Protein AF-A0A1Y0Y6M2-F1 (afdb_monomer)

Secondary structure (DSSP, 8-state):
-------------------------------PPPTTEEEEE----HHHHT-TTSPPEEESSSSTTSPEEEEPPSEEEEESS--EETTEE-B----PPP-

Mean predicted aligned error: 14.89 Å

Structure (mmCIF, N/CA/C/O backbone):
data_AF-A0A1Y0Y6M2-F1
#
_entry.id   AF-A0A1Y0Y6M2-F1
#
loop_
_atom_site.group_PDB
_atom_site.id
_atom_site.type_symbol
_atom_site.label_atom_id
_atom_site.label_alt_id
_atom_site.label_comp_id
_atom_site.label_asym_id
_atom_site.label_entity_id
_atom_site.label_seq_id
_atom_site.pdbx_PDB_ins_code
_atom_site.Cartn_x
_atom_site.Cartn_y
_atom_site.Cartn_z
_atom_site.occupancy
_atom_site.B_iso_or_equiv
_atom_site.auth_seq_id
_atom_site.auth_comp_id
_atom_site.auth_asym_id
_atom_site.auth_atom_id
_atom_site.pdbx_PDB_model_num
ATOM 1 N N . MET A 1 1 ? 16.925 68.854 66.533 1.00 36.16 1 MET A N 1
ATOM 2 C CA . MET A 1 1 ? 15.531 69.302 66.742 1.00 36.16 1 MET A CA 1
ATOM 3 C C . MET A 1 1 ? 14.789 69.113 65.420 1.00 36.16 1 MET A C 1
ATOM 5 O O . MET A 1 1 ? 15.343 69.489 64.401 1.00 36.16 1 MET A O 1
ATOM 9 N N . PHE A 1 2 ? 13.598 68.507 65.462 1.00 39.72 2 PHE A N 1
ATOM 10 C CA . PHE A 1 2 ? 12.614 68.321 64.375 1.00 39.72 2 PHE A CA 1
ATOM 11 C C . PHE A 1 2 ? 12.820 67.256 63.271 1.00 39.72 2 PHE A C 1
ATOM 13 O O . PHE A 1 2 ? 13.376 67.485 62.207 1.00 39.72 2 PHE A O 1
ATOM 20 N N . PHE A 1 3 ? 12.233 66.090 63.572 1.00 43.84 3 PHE A N 1
ATOM 21 C CA . PHE A 1 3 ? 11.399 65.209 62.741 1.00 43.84 3 PHE A CA 1
ATOM 22 C C . PHE A 1 3 ? 11.015 65.653 61.317 1.00 43.84 3 PHE A C 1
ATOM 24 O O . PHE A 1 3 ? 10.392 66.697 61.138 1.00 43.84 3 PHE A O 1
ATOM 31 N N . ARG A 1 4 ? 11.077 64.690 60.384 1.00 46.50 4 ARG A N 1
ATOM 32 C CA . ARG A 1 4 ? 9.926 64.363 59.522 1.00 46.50 4 ARG A CA 1
ATOM 33 C C . ARG A 1 4 ? 9.888 62.871 59.161 1.00 46.50 4 ARG A C 1
ATOM 35 O O . ARG A 1 4 ? 10.798 62.334 58.545 1.00 46.50 4 ARG A O 1
ATOM 42 N N . LYS A 1 5 ? 8.810 62.225 59.615 1.00 47.16 5 LYS A N 1
ATOM 43 C CA . LYS A 1 5 ? 8.357 60.862 59.306 1.00 47.16 5 LYS A CA 1
ATOM 44 C C . LYS A 1 5 ? 7.675 60.837 57.928 1.00 47.16 5 LYS A C 1
ATOM 46 O O . LYS A 1 5 ? 6.821 61.682 57.685 1.00 47.16 5 LYS A O 1
ATOM 51 N N . LEU A 1 6 ? 7.961 59.821 57.115 1.00 50.91 6 LEU A N 1
ATOM 52 C CA . LEU A 1 6 ? 7.055 59.224 56.116 1.00 50.91 6 LEU A CA 1
ATOM 53 C C . LEU A 1 6 ? 7.338 57.710 56.161 1.00 50.91 6 LEU A C 1
ATOM 55 O O . LEU A 1 6 ? 8.419 57.287 55.778 1.00 50.91 6 LEU A O 1
ATOM 59 N N . SER A 1 7 ? 6.625 56.919 56.964 1.00 41.59 7 SER A N 1
ATOM 60 C CA . SER A 1 7 ? 5.329 56.261 56.708 1.00 41.59 7 SER A CA 1
ATOM 61 C C . SER A 1 7 ? 5.255 55.408 55.436 1.00 41.59 7 SER A C 1
ATOM 63 O O . SER A 1 7 ? 5.098 55.929 54.342 1.00 41.59 7 SER A O 1
ATOM 65 N N . PHE A 1 8 ? 5.290 54.092 55.683 1.00 45.06 8 PHE A N 1
ATOM 66 C CA . PHE A 1 8 ? 4.446 53.031 55.120 1.00 45.06 8 PHE A CA 1
ATOM 67 C C . PHE A 1 8 ? 4.202 52.991 53.605 1.00 45.06 8 PHE A C 1
ATOM 69 O O . PHE A 1 8 ? 3.368 53.722 53.088 1.00 45.06 8 PHE A O 1
ATOM 76 N N . ALA A 1 9 ? 4.733 51.949 52.962 1.00 47.00 9 ALA A N 1
ATOM 77 C CA . ALA A 1 9 ? 3.920 51.105 52.088 1.00 47.00 9 ALA A CA 1
ATOM 78 C C . ALA A 1 9 ? 4.534 49.702 52.011 1.00 47.00 9 ALA A C 1
ATOM 80 O O . ALA A 1 9 ? 5.635 49.503 51.502 1.00 47.00 9 ALA A O 1
ATOM 81 N N . ALA A 1 10 ? 3.815 48.741 52.582 1.00 48.78 10 ALA A N 1
ATOM 82 C CA . ALA A 1 10 ? 4.088 47.323 52.477 1.00 48.78 10 ALA A CA 1
ATOM 83 C C . ALA A 1 10 ? 4.049 46.889 51.002 1.00 48.78 10 ALA A C 1
ATOM 85 O O . ALA A 1 10 ? 3.049 47.111 50.321 1.00 48.78 10 ALA A O 1
ATOM 86 N N . PHE A 1 11 ? 5.109 46.237 50.522 1.00 48.62 11 PHE A N 1
ATOM 87 C CA . PHE A 1 11 ? 5.052 45.461 49.285 1.00 48.62 11 PHE A CA 1
ATOM 88 C C . PHE A 1 11 ? 4.263 44.184 49.579 1.00 48.62 11 PHE A C 1
ATOM 90 O O . PHE A 1 11 ? 4.806 43.160 49.991 1.00 48.62 11 PHE A O 1
ATOM 97 N N . ALA A 1 12 ? 2.942 44.299 49.456 1.00 52.75 12 ALA A N 1
ATOM 98 C CA . ALA A 1 12 ? 2.024 43.177 49.492 1.00 52.75 12 ALA A CA 1
ATOM 99 C C . ALA A 1 12 ? 2.358 42.223 48.337 1.00 52.75 12 ALA A C 1
ATOM 101 O O . ALA A 1 12 ? 2.462 42.632 47.180 1.00 52.75 12 ALA A O 1
ATOM 102 N N . GLY A 1 13 ? 2.575 40.958 48.697 1.00 51.78 13 GLY A N 1
ATOM 103 C CA . GLY A 1 13 ? 2.982 39.888 47.804 1.00 51.78 13 GLY A CA 1
ATOM 104 C C . GLY A 1 13 ? 2.038 39.712 46.621 1.00 51.78 13 GLY A C 1
ATOM 105 O O . GLY A 1 13 ? 0.840 39.488 46.780 1.00 51.78 13 GLY A O 1
ATOM 106 N N . MET A 1 14 ? 2.617 39.743 45.425 1.00 57.06 14 MET A N 1
ATOM 107 C CA . MET A 1 14 ? 1.959 39.308 44.203 1.00 57.06 14 MET A CA 1
ATOM 108 C C . MET A 1 14 ? 2.306 37.835 43.968 1.00 57.06 14 MET A C 1
ATOM 110 O O . MET A 1 14 ? 3.069 37.482 43.076 1.00 57.06 14 MET A O 1
ATOM 114 N N . SER A 1 15 ? 1.766 36.957 44.815 1.00 57.88 15 SER A N 1
ATOM 115 C CA . SER A 1 15 ? 1.761 35.508 44.591 1.00 57.88 15 SER A CA 1
ATOM 116 C C . SER A 1 15 ? 0.618 35.159 43.637 1.00 57.88 15 SER A C 1
ATOM 118 O O . SER A 1 15 ? -0.319 34.453 44.006 1.00 57.88 15 SER A O 1
ATOM 120 N N . LEU A 1 16 ? 0.656 35.689 42.409 1.00 59.19 16 LEU A N 1
ATOM 121 C CA . LEU A 1 16 ? -0.215 35.196 41.345 1.00 59.19 16 LEU A CA 1
ATOM 122 C C . LEU A 1 16 ? 0.326 33.844 40.891 1.00 59.19 16 LEU A C 1
ATOM 124 O O . LEU A 1 16 ? 1.183 33.747 40.021 1.00 59.19 16 LEU A O 1
ATOM 128 N N . ALA A 1 17 ? -0.162 32.819 41.583 1.00 53.78 17 ALA A N 1
ATOM 129 C CA . ALA A 1 17 ? -0.593 31.551 41.030 1.00 53.78 17 ALA A CA 1
ATOM 130 C C . ALA A 1 17 ? -0.154 31.318 39.574 1.00 53.78 17 ALA A C 1
ATOM 132 O O . ALA A 1 17 ? -0.906 31.558 38.628 1.00 53.78 17 ALA A O 1
ATOM 133 N N . CYS A 1 18 ? 1.048 30.766 39.409 1.00 49.50 18 CYS A N 1
ATOM 134 C CA . CYS A 1 18 ? 1.354 29.904 38.278 1.00 49.50 18 CYS A CA 1
ATOM 135 C C . CYS A 1 18 ? 0.455 28.670 38.406 1.00 49.50 18 CYS A C 1
ATOM 137 O O . CYS A 1 18 ? 0.896 27.612 38.850 1.00 49.50 18 CYS A O 1
ATOM 139 N N . VAL A 1 19 ? -0.835 28.820 38.095 1.00 58.66 19 VAL A N 1
ATOM 140 C CA . VAL A 1 19 ? -1.708 27.682 37.838 1.00 58.66 19 VAL A CA 1
ATOM 141 C C . VAL A 1 19 ? -1.159 27.099 36.551 1.00 58.66 19 VAL A C 1
ATOM 143 O O . VAL A 1 19 ? -1.387 27.614 35.459 1.00 58.66 19 VAL A O 1
ATOM 146 N N . SER A 1 20 ? -0.303 26.096 36.704 1.00 54.75 20 SER A N 1
ATOM 147 C CA . SER A 1 20 ? 0.170 25.259 35.626 1.00 54.75 20 SER A CA 1
ATOM 148 C C . SER A 1 20 ? -1.063 24.667 34.963 1.00 54.75 20 SER A C 1
ATOM 150 O O . SER A 1 20 ? -1.653 23.700 35.444 1.00 54.75 20 SER A O 1
ATOM 152 N N . SER A 1 21 ? -1.481 25.282 33.859 1.00 55.19 21 SER A N 1
ATOM 153 C CA . SER A 1 21 ? -2.370 24.659 32.896 1.00 55.19 21 SER A CA 1
ATOM 154 C C . SER A 1 21 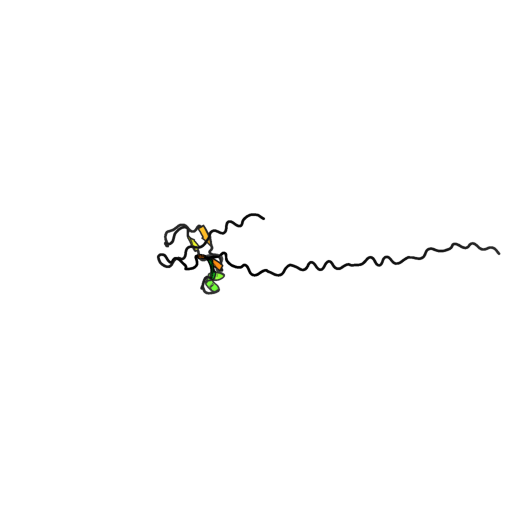? -1.647 23.415 32.396 1.00 55.19 21 SER A C 1
ATOM 156 O O . SER A 1 21 ? -0.904 23.459 31.418 1.00 55.19 21 SER A O 1
ATOM 158 N N . HIS A 1 22 ? -1.815 22.302 33.108 1.00 52.09 22 HIS A N 1
ATOM 159 C CA . HIS A 1 22 ? -1.531 20.983 32.587 1.00 52.09 22 HIS A CA 1
ATOM 160 C C . HIS A 1 22 ? -2.531 20.796 31.453 1.00 52.09 22 HIS A C 1
ATOM 162 O O . HIS A 1 22 ? -3.648 20.325 31.656 1.00 52.09 22 HIS A O 1
ATOM 168 N N . ALA A 1 23 ? -2.151 21.243 30.257 1.00 60.31 23 ALA A N 1
ATOM 169 C CA . ALA A 1 23 ? -2.728 20.733 29.038 1.00 60.31 23 ALA A CA 1
ATOM 170 C C . ALA A 1 23 ? -2.461 19.228 29.083 1.00 60.31 23 ALA A C 1
ATOM 172 O O . ALA A 1 23 ? -1.376 18.759 28.743 1.00 60.31 23 ALA A O 1
ATOM 173 N N . LEU A 1 24 ? -3.425 18.478 29.618 1.00 57.41 24 LEU A N 1
ATOM 174 C CA . LEU A 1 24 ? -3.512 17.046 29.429 1.00 57.41 24 LEU A CA 1
ATOM 175 C C . LEU A 1 24 ? -3.670 16.888 27.926 1.00 57.41 24 LEU A C 1
ATOM 177 O O . LEU A 1 24 ? -4.775 16.989 27.396 1.00 57.41 24 LEU A O 1
ATOM 181 N N . ALA A 1 25 ? -2.542 16.738 27.232 1.00 59.03 25 ALA A N 1
ATOM 182 C CA . ALA A 1 25 ? -2.526 16.231 25.881 1.00 59.03 25 ALA A CA 1
ATOM 183 C C . ALA A 1 25 ? -3.343 14.945 25.953 1.00 59.03 25 ALA A C 1
ATOM 185 O O . ALA A 1 25 ? -2.929 13.981 26.600 1.00 59.03 25 ALA A O 1
ATOM 186 N N . ALA A 1 26 ? -4.565 14.989 25.418 1.00 65.62 26 ALA A N 1
ATOM 187 C CA . ALA A 1 26 ? -5.404 13.818 25.318 1.00 65.62 26 ALA A CA 1
ATOM 188 C C . ALA A 1 26 ? -4.559 12.802 24.556 1.00 65.62 26 ALA A C 1
ATOM 190 O O . ALA A 1 26 ? -4.273 13.003 23.375 1.00 65.62 26 ALA A O 1
ATOM 191 N N . GLY A 1 27 ? -4.055 11.795 25.276 1.00 62.09 27 GLY A N 1
ATOM 192 C CA . GLY A 1 27 ? -3.159 10.802 24.705 1.00 62.09 27 GLY A CA 1
ATOM 193 C C . GLY A 1 27 ? -3.793 10.192 23.455 1.00 62.09 27 GLY A C 1
ATOM 194 O O . GLY A 1 27 ? -5.025 10.215 23.327 1.00 62.09 27 GLY A O 1
ATOM 195 N N . PRO A 1 28 ? -2.982 9.673 22.520 1.00 62.75 28 PRO A N 1
ATOM 196 C CA . PRO A 1 28 ? -3.494 9.101 21.283 1.00 62.75 28 PRO A CA 1
ATOM 197 C C . PRO A 1 28 ? -4.592 8.084 21.609 1.00 62.75 28 PRO A C 1
ATOM 199 O O . PRO A 1 28 ? -4.353 7.075 22.274 1.00 62.75 28 PRO A O 1
ATOM 202 N N . LYS A 1 29 ? -5.828 8.382 21.196 1.00 62.22 29 LYS A N 1
ATOM 203 C CA . LYS A 1 29 ? -6.943 7.449 21.355 1.00 62.22 29 LYS A CA 1
ATOM 204 C C . LYS A 1 29 ? -6.769 6.346 20.313 1.00 62.22 29 LYS A C 1
ATOM 206 O O . LYS A 1 29 ? -6.578 6.680 19.143 1.00 62.22 29 LYS A O 1
ATOM 211 N N . PRO A 1 30 ? -6.869 5.060 20.691 1.00 59.28 30 PRO A N 1
ATOM 212 C CA . PRO A 1 30 ? -6.875 3.979 19.719 1.00 59.28 30 PRO A CA 1
ATOM 213 C C . PRO A 1 30 ? -7.991 4.225 18.702 1.00 59.28 30 PRO A C 1
ATOM 215 O O . PRO A 1 30 ? -9.165 4.326 19.071 1.00 59.28 30 PRO A O 1
ATOM 218 N N . VAL A 1 31 ? -7.626 4.350 17.428 1.00 63.06 31 VAL A N 1
ATOM 219 C CA . VAL A 1 31 ? -8.602 4.438 16.343 1.00 63.06 31 VAL A CA 1
ATOM 220 C C . VAL A 1 31 ? -9.20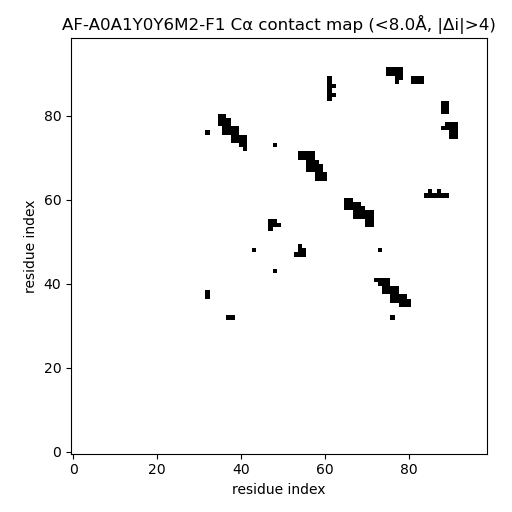9 3.050 16.196 1.00 63.06 31 VAL A C 1
ATOM 222 O O . VAL A 1 31 ? -8.542 2.117 15.755 1.00 63.06 31 VAL A O 1
ATOM 225 N N . LYS A 1 32 ? -10.467 2.891 16.616 1.00 67.12 32 LYS A N 1
ATOM 226 C CA . LYS A 1 32 ? -11.219 1.674 16.307 1.00 67.12 32 LYS A CA 1
ATOM 227 C C . LYS A 1 32 ? -11.598 1.721 14.827 1.00 67.12 32 LYS A C 1
ATOM 229 O O . LYS A 1 32 ? -12.138 2.746 14.401 1.00 67.12 32 LYS A O 1
ATOM 234 N N . PRO A 1 33 ? -11.330 0.660 14.050 1.00 66.44 33 PRO A N 1
ATOM 235 C CA . PRO A 1 33 ? -11.791 0.616 12.676 1.00 66.44 33 PRO A CA 1
ATOM 236 C C . PRO A 1 33 ? -13.323 0.671 12.648 1.00 66.44 33 PRO A C 1
ATOM 238 O O . PRO A 1 33 ? -14.001 0.230 13.582 1.00 66.44 33 PRO A O 1
ATOM 241 N N . LEU A 1 34 ? -13.866 1.260 11.584 1.00 74.81 34 LEU A N 1
ATOM 242 C CA . LEU A 1 34 ? -15.304 1.248 11.338 1.00 74.81 34 LEU A CA 1
ATOM 243 C C . LEU A 1 34 ? -15.787 -0.204 11.206 1.00 74.81 34 LEU A C 1
ATOM 245 O O . LEU A 1 34 ? -15.044 -1.073 10.751 1.00 74.81 34 LEU A O 1
ATOM 249 N N . GLN A 1 35 ? -17.033 -0.473 11.597 1.00 83.19 35 GLN A N 1
ATOM 250 C CA . GLN A 1 35 ? -17.606 -1.812 11.471 1.00 83.19 35 GLN A CA 1
ATOM 251 C C . GLN A 1 35 ? -17.558 -2.281 10.007 1.00 83.19 35 GLN A C 1
ATOM 253 O O . GLN A 1 35 ? -17.941 -1.533 9.110 1.00 83.19 35 GLN A O 1
ATOM 258 N N . GLY A 1 36 ? -17.088 -3.513 9.785 1.00 86.56 36 GLY A N 1
ATOM 259 C CA . GLY A 1 36 ? -16.884 -4.078 8.445 1.00 86.56 36 GLY A CA 1
ATOM 260 C C . GLY A 1 36 ? -15.535 -3.733 7.808 1.00 86.56 36 GLY A C 1
ATOM 261 O O . GLY A 1 36 ? -15.331 -4.049 6.639 1.00 86.56 36 GLY A O 1
ATOM 262 N N . TYR A 1 37 ? -14.621 -3.106 8.556 1.00 87.00 37 TYR A N 1
ATOM 263 C CA . TYR A 1 37 ? -13.276 -2.782 8.096 1.00 87.00 37 TYR A CA 1
ATOM 264 C C . TYR A 1 37 ? -12.215 -3.232 9.098 1.00 87.00 37 TYR A C 1
ATOM 266 O O . TYR A 1 37 ? -12.440 -3.259 10.309 1.00 87.00 37 TYR A O 1
ATOM 274 N N . LYS A 1 38 ? -11.022 -3.519 8.583 1.00 88.38 38 LYS A N 1
ATOM 275 C CA . LYS A 1 38 ? -9.813 -3.789 9.363 1.00 88.38 38 LYS A CA 1
ATOM 276 C C . LYS A 1 38 ? -8.636 -3.009 8.791 1.00 88.38 38 LYS A C 1
ATOM 278 O O . LYS A 1 38 ? -8.649 -2.612 7.627 1.00 88.38 38 LYS A O 1
ATOM 283 N N . CYS A 1 39 ? -7.616 -2.800 9.612 1.00 86.69 39 CYS A N 1
ATOM 284 C CA . CYS A 1 39 ? -6.347 -2.239 9.166 1.00 86.69 39 CYS A CA 1
ATOM 285 C C . CYS A 1 39 ? -5.370 -3.380 8.878 1.00 86.69 39 CYS A C 1
ATOM 287 O O . CYS A 1 39 ? -5.174 -4.243 9.732 1.00 86.69 39 CYS A O 1
ATOM 289 N N . LEU A 1 40 ? -4.751 -3.365 7.702 1.00 88.00 40 LEU A N 1
ATOM 290 C CA . LEU A 1 40 ? -3.649 -4.249 7.340 1.00 88.00 40 LEU A CA 1
ATOM 291 C C . LEU A 1 40 ? -2.352 -3.454 7.295 1.00 88.00 40 LEU A C 1
ATOM 293 O O . LEU A 1 40 ? -2.340 -2.320 6.817 1.00 88.00 40 LEU A O 1
ATOM 297 N N . ALA A 1 41 ? -1.276 -4.063 7.781 1.00 89.06 41 ALA A N 1
ATOM 298 C CA . ALA A 1 41 ? 0.071 -3.555 7.587 1.00 89.06 41 ALA A CA 1
ATOM 299 C C . ALA A 1 41 ? 0.662 -4.156 6.308 1.00 89.06 41 ALA A C 1
ATOM 301 O O . ALA A 1 41 ? 0.422 -5.327 6.009 1.00 89.06 41 ALA A O 1
ATOM 302 N N . ILE A 1 42 ? 1.422 -3.360 5.562 1.00 88.69 42 ILE A N 1
ATOM 303 C CA . ILE A 1 42 ? 2.192 -3.869 4.428 1.00 88.69 42 ILE A CA 1
ATOM 304 C C . ILE A 1 42 ? 3.369 -4.672 4.977 1.00 88.69 42 ILE A C 1
ATOM 306 O O . ILE A 1 42 ? 4.199 -4.135 5.708 1.00 88.69 42 ILE A O 1
ATOM 310 N N . ASP A 1 43 ? 3.431 -5.948 4.611 1.00 89.75 43 ASP A N 1
ATOM 311 C CA . ASP A 1 43 ? 4.557 -6.821 4.927 1.00 89.75 43 ASP A CA 1
ATOM 312 C C . ASP A 1 43 ? 5.635 -6.670 3.847 1.00 89.75 43 ASP A C 1
ATOM 314 O O . ASP A 1 43 ? 5.567 -7.277 2.776 1.00 89.75 43 ASP A O 1
ATOM 318 N N . ALA A 1 44 ? 6.592 -5.778 4.093 1.00 87.44 44 ALA A N 1
ATOM 319 C CA . ALA A 1 44 ? 7.749 -5.571 3.234 1.00 87.44 44 ALA A CA 1
ATOM 320 C C . ALA A 1 44 ? 8.998 -5.276 4.084 1.00 87.44 44 ALA A C 1
ATOM 322 O O . ALA A 1 44 ? 8.875 -4.697 5.165 1.00 87.44 44 ALA A O 1
ATOM 323 N N . PRO A 1 45 ? 10.209 -5.632 3.610 1.00 90.88 45 PRO A N 1
ATOM 32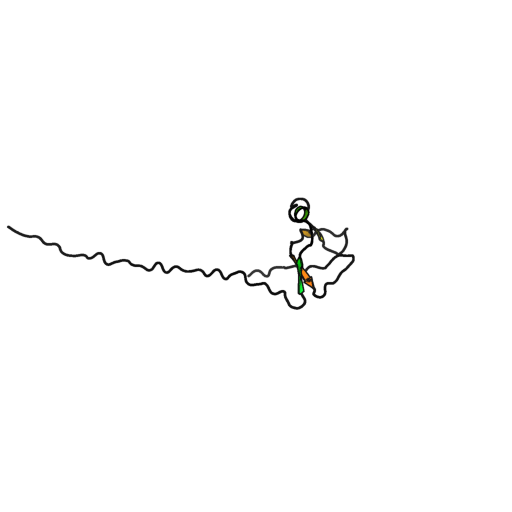4 C CA . PRO A 1 45 ? 11.447 -5.316 4.316 1.00 90.88 45 PRO A CA 1
ATOM 325 C C . PRO A 1 45 ? 11.627 -3.808 4.532 1.00 90.88 45 PRO A C 1
ATOM 327 O O . PRO A 1 45 ? 11.273 -3.011 3.660 1.00 90.88 45 PRO A O 1
ATOM 330 N N . ASP A 1 46 ? 12.285 -3.421 5.628 1.00 88.50 46 ASP A N 1
ATOM 331 C CA . ASP A 1 46 ? 12.589 -2.013 5.940 1.00 88.50 46 ASP A CA 1
ATOM 332 C C . ASP A 1 46 ? 13.317 -1.298 4.793 1.00 88.50 46 ASP A C 1
ATOM 334 O O . ASP A 1 46 ? 13.080 -0.119 4.543 1.00 88.50 46 ASP A O 1
ATOM 338 N N . SER A 1 47 ? 14.167 -2.012 4.049 1.00 90.88 47 SER A N 1
ATOM 339 C CA . SER A 1 47 ? 14.872 -1.473 2.880 1.00 90.88 47 S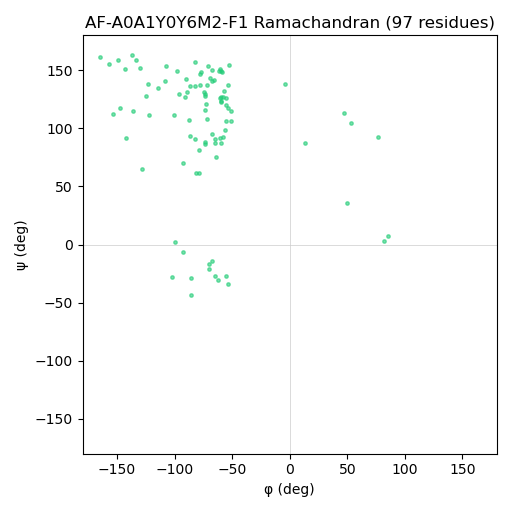ER A CA 1
ATOM 340 C C . SER A 1 47 ? 13.935 -1.031 1.755 1.00 90.88 47 SER A C 1
ATOM 342 O O . SER A 1 47 ? 14.268 -0.094 1.039 1.00 90.88 47 SER A O 1
ATOM 344 N N . VAL A 1 48 ? 12.772 -1.671 1.612 1.00 89.44 48 VAL A N 1
ATOM 345 C CA . VAL A 1 48 ? 11.727 -1.296 0.650 1.00 89.44 48 VAL A CA 1
ATOM 346 C C . VAL A 1 48 ? 10.821 -0.221 1.247 1.00 89.44 48 VAL A C 1
ATOM 348 O O . VAL A 1 48 ? 10.515 0.766 0.587 1.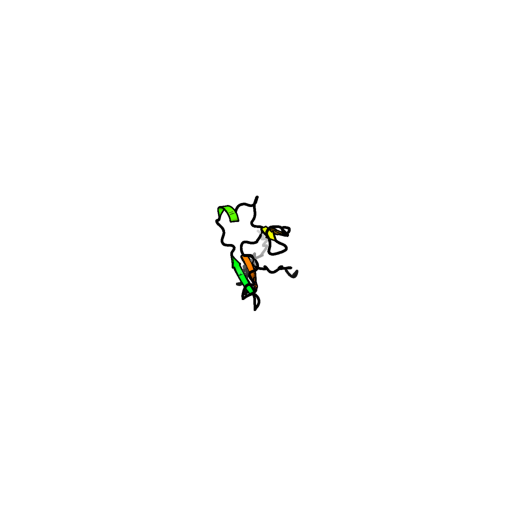00 89.44 48 VAL A O 1
ATOM 351 N N . MET A 1 49 ? 10.423 -0.375 2.513 1.00 86.94 49 MET A N 1
ATOM 352 C CA . MET A 1 49 ? 9.542 0.578 3.201 1.00 86.94 49 MET A CA 1
ATOM 353 C C . MET A 1 49 ? 10.175 1.966 3.386 1.00 86.94 49 MET A C 1
ATOM 355 O O . MET A 1 49 ? 9.454 2.960 3.459 1.00 86.94 49 MET A O 1
ATOM 359 N N . MET A 1 50 ? 11.508 2.041 3.445 1.00 87.19 50 MET A N 1
ATOM 360 C CA . MET A 1 50 ? 12.281 3.280 3.588 1.00 87.19 50 MET A CA 1
ATOM 361 C C . MET A 1 50 ? 12.863 3.800 2.261 1.00 87.19 50 MET A C 1
ATOM 363 O O . MET A 1 50 ? 13.559 4.818 2.266 1.00 87.19 50 MET A O 1
ATOM 367 N N . ASP A 1 51 ? 12.600 3.141 1.124 1.00 90.19 51 ASP A N 1
ATOM 368 C CA . ASP A 1 51 ? 12.995 3.661 -0.189 1.00 90.19 51 ASP A CA 1
ATOM 369 C C . ASP A 1 51 ? 11.970 4.682 -0.699 1.00 90.19 51 ASP A C 1
ATOM 371 O O . ASP A 1 51 ? 11.005 4.368 -1.397 1.00 90.19 51 ASP A O 1
ATOM 375 N N . PHE A 1 52 ? 12.212 5.951 -0.374 1.00 86.62 52 PHE A N 1
ATOM 376 C CA . PHE A 1 52 ? 11.376 7.064 -0.828 1.00 86.62 52 PHE A CA 1
ATOM 377 C C . PHE A 1 52 ? 11.454 7.324 -2.342 1.00 86.62 52 PHE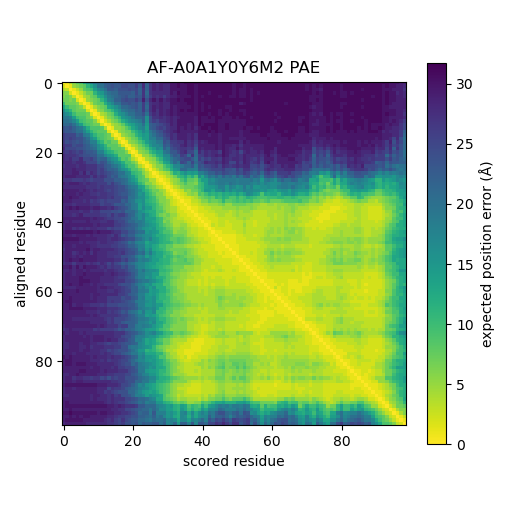 A C 1
ATOM 379 O O . PHE A 1 52 ? 10.607 8.050 -2.863 1.00 86.62 52 PHE A O 1
ATOM 386 N N . ASN A 1 53 ? 12.439 6.758 -3.052 1.00 92.75 53 ASN A N 1
ATOM 387 C CA . ASN A 1 53 ? 12.557 6.904 -4.505 1.00 92.75 53 ASN A CA 1
ATOM 388 C C . ASN A 1 53 ? 11.717 5.863 -5.256 1.00 92.75 53 ASN A C 1
ATOM 390 O O . ASN A 1 53 ? 11.253 6.146 -6.359 1.00 92.75 53 ASN A O 1
ATOM 394 N N . ASN A 1 54 ? 11.501 4.686 -4.659 1.00 91.31 54 ASN A N 1
ATOM 395 C CA . ASN A 1 54 ? 10.705 3.598 -5.233 1.00 91.31 54 ASN A CA 1
ATOM 396 C C . ASN A 1 54 ? 9.638 3.105 -4.238 1.00 91.31 54 ASN A C 1
ATOM 398 O O . ASN A 1 54 ? 9.686 1.954 -3.796 1.00 91.31 54 ASN A O 1
ATOM 402 N N . PRO A 1 55 ? 8.658 3.951 -3.871 1.00 88.62 55 PRO A N 1
ATOM 403 C CA . PRO A 1 55 ? 7.640 3.563 -2.909 1.00 88.62 55 PRO A CA 1
ATOM 404 C C . PRO A 1 55 ? 6.729 2.466 -3.472 1.00 88.62 55 PRO A C 1
ATOM 406 O O . PRO A 1 55 ? 6.438 2.420 -4.671 1.00 88.62 55 PRO A O 1
ATOM 409 N N . ILE A 1 56 ? 6.202 1.625 -2.582 1.00 90.00 56 ILE A N 1
ATOM 410 C CA . ILE A 1 56 ? 5.202 0.610 -2.933 1.00 90.00 56 ILE A CA 1
ATOM 411 C C . ILE A 1 56 ? 3.968 1.319 -3.520 1.00 90.00 56 ILE A C 1
ATOM 413 O O . ILE A 1 56 ? 3.414 2.204 -2.863 1.00 90.00 56 ILE A O 1
ATOM 417 N N . PRO A 1 57 ? 3.520 0.986 -4.743 1.00 90.81 57 PRO A N 1
ATOM 418 C CA . PRO A 1 57 ? 2.467 1.743 -5.408 1.00 90.81 57 PRO A CA 1
ATOM 419 C C . PRO A 1 57 ? 1.070 1.328 -4.940 1.00 90.81 57 PRO A C 1
ATOM 421 O O . PRO A 1 57 ? 0.731 0.146 -4.907 1.00 90.81 57 PRO A O 1
ATOM 424 N N . LEU A 1 58 ? 0.207 2.315 -4.696 1.00 91.44 58 LEU A N 1
ATOM 425 C CA . LEU A 1 58 ? -1.238 2.130 -4.655 1.00 91.44 58 LEU A CA 1
ATOM 426 C C . LEU A 1 58 ? -1.809 2.376 -6.054 1.00 91.44 58 LEU A C 1
ATOM 428 O O . LEU A 1 58 ? -1.566 3.420 -6.668 1.00 91.44 58 LEU A O 1
ATOM 432 N N . ARG A 1 59 ? -2.575 1.414 -6.568 1.00 92.56 59 ARG A N 1
ATOM 433 C CA . ARG A 1 59 ? -3.094 1.429 -7.941 1.00 92.56 59 ARG A CA 1
ATOM 434 C C . ARG A 1 59 ? -4.589 1.719 -7.984 1.00 92.56 59 ARG A C 1
ATOM 436 O O . ARG A 1 59 ? -5.325 1.423 -7.049 1.00 92.56 59 ARG A O 1
ATOM 443 N N . SER A 1 60 ? -5.036 2.277 -9.106 1.00 91.69 60 SER A N 1
ATOM 444 C CA . SER A 1 60 ? -6.455 2.570 -9.367 1.00 91.69 60 SER A CA 1
ATOM 445 C C . SER A 1 60 ? -7.326 1.324 -9.587 1.00 91.69 60 SER A C 1
ATOM 447 O O . SER A 1 60 ? -8.543 1.400 -9.426 1.00 91.69 60 SER A O 1
ATOM 449 N N . ALA A 1 61 ? -6.723 0.188 -9.948 1.00 91.56 61 ALA A N 1
ATOM 450 C CA . ALA A 1 61 ? -7.400 -1.082 -10.205 1.00 91.56 61 ALA A CA 1
ATOM 451 C C . ALA A 1 61 ? -6.481 -2.273 -9.843 1.00 91.56 61 ALA A C 1
ATOM 453 O O . ALA A 1 61 ? -5.261 -2.089 -9.794 1.00 91.56 61 ALA A O 1
ATOM 454 N N . PRO A 1 62 ? -7.033 -3.480 -9.597 1.00 91.88 62 PRO A N 1
ATOM 455 C CA . PRO A 1 62 ? -6.281 -4.663 -9.158 1.00 91.88 62 PRO A CA 1
ATOM 456 C C . PRO A 1 62 ? -5.541 -5.353 -10.321 1.00 91.88 62 PRO A C 1
ATOM 458 O O . PRO A 1 62 ? -5.842 -6.483 -10.699 1.00 91.88 62 PRO A O 1
ATOM 461 N N . ASN A 1 63 ? -4.612 -4.635 -10.956 1.00 92.00 63 ASN A N 1
ATOM 462 C CA . ASN A 1 63 ? -3.703 -5.173 -11.971 1.00 92.00 63 ASN A CA 1
ATOM 463 C C . ASN A 1 63 ? -2.424 -4.324 -12.094 1.00 92.00 63 ASN A C 1
ATOM 465 O O . ASN A 1 63 ? -2.436 -3.121 -11.824 1.00 92.00 63 ASN A O 1
ATOM 469 N N . ASP A 1 64 ? -1.335 -4.927 -12.572 1.00 91.38 64 ASP A N 1
ATOM 470 C CA . ASP A 1 64 ? -0.009 -4.290 -12.638 1.00 91.38 64 ASP A CA 1
ATOM 471 C C . ASP A 1 64 ? 0.114 -3.170 -13.678 1.00 91.38 64 ASP A C 1
ATOM 473 O O . ASP A 1 64 ? 1.034 -2.348 -13.612 1.00 91.38 64 ASP A O 1
ATOM 477 N N . HIS A 1 65 ? -0.819 -3.100 -14.624 1.00 93.81 65 HIS A N 1
ATOM 478 C CA . HIS A 1 65 ? -0.845 -2.072 -15.663 1.00 93.81 65 HIS A CA 1
ATOM 479 C C . HIS A 1 65 ? -1.698 -0.857 -15.275 1.00 93.81 65 HIS A C 1
ATOM 481 O O . HIS A 1 65 ? -1.695 0.149 -15.984 1.00 93.81 65 HIS A O 1
ATOM 487 N N . ALA A 1 66 ? -2.411 -0.919 -14.148 1.00 93.50 66 ALA A N 1
ATOM 488 C CA . ALA A 1 66 ? -3.248 0.172 -13.685 1.00 93.50 66 ALA A CA 1
ATOM 489 C C . ALA A 1 66 ? -2.394 1.383 -13.266 1.00 93.50 66 ALA A C 1
ATOM 491 O O . ALA A 1 66 ? -1.363 1.200 -12.601 1.00 93.50 66 ALA A O 1
ATOM 492 N N . PRO A 1 67 ? -2.837 2.617 -13.579 1.00 94.06 67 PRO A N 1
ATOM 493 C CA . PRO A 1 67 ? -2.178 3.831 -13.118 1.00 94.06 67 PRO A CA 1
ATOM 494 C C . PRO A 1 67 ? -1.990 3.848 -11.599 1.00 94.06 67 PRO A C 1
ATOM 496 O O . PRO A 1 67 ? -2.911 3.497 -10.846 1.00 94.06 67 PRO A O 1
ATOM 499 N N . VAL A 1 68 ? -0.807 4.293 -11.171 1.00 91.94 68 VAL A N 1
ATOM 500 C CA . VAL A 1 68 ? -0.486 4.563 -9.765 1.00 91.94 68 VAL A CA 1
ATOM 501 C C . VAL A 1 68 ? -1.192 5.847 -9.345 1.00 91.94 68 VAL A C 1
ATOM 503 O O . VAL A 1 68 ? -1.074 6.869 -10.017 1.00 91.94 68 VAL A O 1
ATOM 506 N N . ILE A 1 69 ? -1.938 5.786 -8.244 1.00 90.19 69 ILE A N 1
ATOM 507 C CA . ILE A 1 69 ? -2.704 6.922 -7.713 1.00 90.19 69 ILE A CA 1
ATOM 508 C C . ILE A 1 69 ? -2.017 7.584 -6.518 1.00 90.19 69 ILE A C 1
ATOM 510 O O . ILE A 1 69 ? -2.213 8.773 -6.287 1.00 90.19 69 ILE A O 1
ATOM 514 N N . ALA A 1 70 ? -1.223 6.823 -5.763 1.00 88.50 70 ALA A N 1
ATOM 515 C CA . ALA A 1 70 ? -0.478 7.289 -4.598 1.00 88.50 70 ALA A CA 1
ATOM 516 C C . ALA A 1 70 ? 0.602 6.260 -4.213 1.00 88.50 70 ALA A C 1
ATOM 518 O O . ALA A 1 70 ? 0.487 5.094 -4.596 1.00 88.50 70 ALA A O 1
ATOM 519 N N . PRO A 1 71 ? 1.622 6.636 -3.426 1.00 86.88 71 PRO A N 1
ATOM 520 C CA . PRO A 1 71 ? 2.390 5.663 -2.657 1.00 86.88 71 PRO A CA 1
ATOM 521 C C . PRO A 1 71 ? 1.498 5.022 -1.580 1.00 86.88 71 PRO A C 1
ATOM 523 O O . PRO A 1 71 ? 0.652 5.684 -0.973 1.00 86.88 71 PRO A O 1
ATOM 526 N N . ALA A 1 72 ? 1.670 3.727 -1.341 1.00 86.31 72 ALA A N 1
ATOM 527 C CA . ALA A 1 72 ? 0.928 2.994 -0.331 1.00 86.31 72 ALA A CA 1
ATOM 528 C C . ALA A 1 72 ? 1.399 3.391 1.079 1.00 86.31 72 ALA A C 1
ATOM 530 O O . ALA A 1 72 ? 2.590 3.534 1.345 1.00 86.31 72 ALA A O 1
ATOM 531 N N . SER A 1 73 ? 0.448 3.576 1.997 1.00 82.00 73 SER A N 1
ATOM 532 C CA . SER A 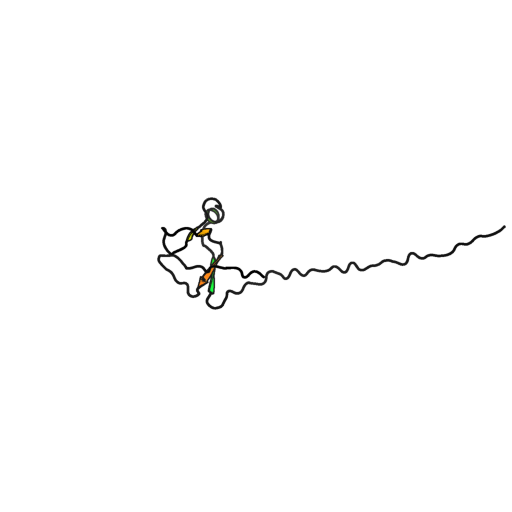1 73 ? 0.756 3.797 3.413 1.00 82.00 73 SER A CA 1
ATOM 533 C C . SER A 1 73 ? 1.131 2.478 4.081 1.00 82.00 73 SER A C 1
ATOM 535 O O . SER A 1 73 ? 0.558 1.448 3.746 1.00 82.00 73 SER A O 1
ATOM 537 N N . ALA A 1 74 ? 2.013 2.514 5.084 1.00 84.00 74 ALA A N 1
ATOM 538 C CA . ALA A 1 74 ? 2.400 1.317 5.839 1.00 84.00 74 ALA A CA 1
ATOM 539 C C . ALA A 1 74 ? 1.203 0.569 6.449 1.00 84.00 74 ALA A C 1
ATOM 541 O O . ALA A 1 74 ? 1.270 -0.641 6.641 1.00 84.00 74 ALA A O 1
ATOM 542 N N . ILE A 1 75 ? 0.111 1.289 6.732 1.00 86.06 75 ILE A N 1
ATOM 543 C CA . ILE A 1 75 ? -1.157 0.734 7.197 1.00 86.06 75 ILE A CA 1
ATOM 544 C C . ILE A 1 75 ? -2.272 1.198 6.257 1.00 86.06 75 ILE A C 1
ATOM 546 O O . ILE A 1 75 ? -2.433 2.397 6.021 1.00 86.06 75 ILE A O 1
ATOM 550 N N . LEU A 1 76 ? -3.067 0.254 5.756 1.00 87.69 76 LEU A N 1
ATOM 551 C CA . LEU A 1 76 ? -4.215 0.498 4.885 1.00 87.69 76 LEU A CA 1
ATOM 552 C C . LEU A 1 76 ? -5.476 -0.097 5.502 1.00 87.69 76 LEU A C 1
ATOM 554 O O . LEU A 1 76 ? -5.461 -1.218 6.008 1.00 87.69 76 LEU A O 1
ATOM 558 N N . ALA A 1 77 ? -6.587 0.632 5.430 1.00 87.38 77 ALA A N 1
ATOM 559 C CA . ALA A 1 77 ? -7.876 0.057 5.785 1.00 87.38 77 ALA A CA 1
ATOM 560 C C . ALA A 1 77 ? -8.510 -0.638 4.587 1.00 87.38 77 ALA A C 1
ATOM 562 O O . ALA A 1 77 ? -8.523 -0.108 3.472 1.00 87.38 77 ALA A O 1
ATOM 563 N N . VAL A 1 78 ? -9.060 -1.812 4.856 1.00 89.12 78 VAL A N 1
ATOM 564 C CA . VAL A 1 78 ? -9.675 -2.706 3.880 1.00 89.12 78 VAL A CA 1
ATOM 565 C C . VAL A 1 78 ? -10.976 -3.258 4.456 1.00 89.12 78 VAL A C 1
ATOM 567 O O . VAL A 1 78 ? -11.195 -3.201 5.669 1.00 89.12 78 VAL A O 1
ATOM 570 N N . ASN A 1 79 ? -11.836 -3.797 3.594 1.00 90.00 79 ASN A N 1
ATOM 571 C CA . ASN A 1 79 ? -13.030 -4.517 4.037 1.00 90.00 79 ASN A CA 1
ATOM 572 C C . ASN A 1 79 ? -12.660 -5.738 4.895 1.00 90.00 79 ASN A C 1
ATOM 574 O O . ASN A 1 79 ? -11.614 -6.356 4.695 1.00 90.00 79 ASN A O 1
ATOM 578 N N . ASP A 1 80 ? -13.552 -6.097 5.813 1.00 89.38 80 ASP A N 1
ATOM 579 C CA . ASP A 1 80 ? -13.493 -7.330 6.592 1.00 89.38 80 ASP A CA 1
ATOM 580 C C . ASP A 1 80 ? -14.784 -8.157 6.381 1.00 89.38 80 ASP A C 1
ATOM 582 O O . ASP A 1 80 ? -15.858 -7.708 6.796 1.00 89.38 80 ASP A O 1
ATOM 586 N N . PRO A 1 81 ? -14.727 -9.332 5.716 1.00 89.44 81 PRO A N 1
ATOM 587 C CA . PRO A 1 81 ? -13.530 -9.974 5.171 1.00 89.44 81 PRO A CA 1
ATOM 588 C C . PRO A 1 81 ? -12.967 -9.236 3.949 1.00 89.44 81 PRO A C 1
ATOM 590 O O . PRO A 1 81 ? -13.683 -8.558 3.206 1.00 89.44 81 PRO A O 1
ATOM 593 N N . GLU A 1 82 ? -11.663 -9.392 3.733 1.00 89.44 82 GLU A N 1
ATOM 594 C CA . GLU A 1 82 ? -10.985 -8.790 2.589 1.00 89.44 82 GLU A CA 1
ATOM 595 C C . GLU A 1 82 ? -11.411 -9.450 1.277 1.00 89.44 82 GLU A C 1
ATOM 597 O O . GLU A 1 82 ? -11.633 -10.658 1.199 1.00 89.44 82 GLU A O 1
ATOM 602 N N . GLN A 1 83 ? -11.524 -8.634 0.232 1.00 87.6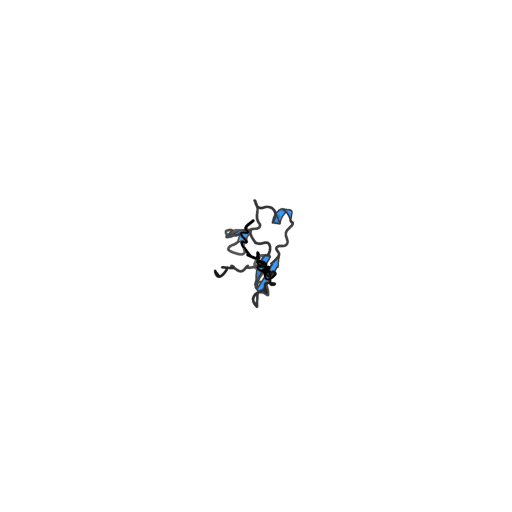9 83 GLN A N 1
ATOM 603 C CA . GLN A 1 83 ? -11.779 -9.107 -1.122 1.00 87.69 83 GLN A CA 1
ATOM 604 C C . GLN A 1 83 ? -10.456 -9.107 -1.877 1.00 87.69 83 GLN A C 1
ATOM 606 O O . GLN A 1 83 ? -9.894 -8.041 -2.140 1.00 87.69 83 GLN A O 1
ATOM 611 N N . LEU A 1 84 ? -9.973 -10.310 -2.179 1.00 90.50 84 LEU A N 1
ATOM 612 C CA . LEU A 1 84 ? -8.777 -10.540 -2.977 1.00 90.50 84 LEU A CA 1
ATOM 613 C C . LEU A 1 84 ? -9.158 -10.632 -4.454 1.00 90.50 84 LEU A C 1
ATOM 615 O O . LEU A 1 84 ? -10.053 -11.392 -4.819 1.00 90.50 84 LEU A O 1
ATOM 619 N N . ASP A 1 85 ? -8.446 -9.895 -5.297 1.00 90.94 85 ASP A N 1
ATOM 620 C CA . ASP A 1 85 ? -8.562 -9.962 -6.753 1.00 90.94 85 ASP A CA 1
ATOM 621 C C . ASP A 1 85 ? -7.152 -9.950 -7.343 1.00 90.94 85 ASP A C 1
ATOM 623 O O . ASP A 1 85 ? -6.419 -8.990 -7.134 1.00 90.94 85 ASP A O 1
ATOM 627 N N . ASN A 1 86 ? -6.734 -11.041 -7.993 1.00 87.56 86 ASN A N 1
ATOM 628 C CA . ASN A 1 86 ? -5.392 -11.216 -8.574 1.00 87.56 86 ASN A CA 1
ATOM 629 C C . ASN A 1 86 ? -4.219 -10.876 -7.628 1.00 87.56 86 ASN A C 1
ATOM 631 O O . ASN A 1 86 ? -3.203 -10.340 -8.057 1.00 87.56 86 ASN A O 1
ATOM 635 N N . GLY A 1 87 ? -4.356 -11.175 -6.332 1.00 87.69 87 GLY A N 1
ATOM 636 C CA . GLY A 1 87 ? -3.332 -10.868 -5.324 1.00 87.69 87 GLY A CA 1
ATOM 637 C C . GLY A 1 87 ? -3.361 -9.428 -4.795 1.00 87.69 87 GLY A C 1
ATOM 638 O O . GLY A 1 87 ? -2.543 -9.080 -3.949 1.00 87.69 87 GLY A O 1
ATOM 639 N N . TYR A 1 88 ? -4.317 -8.606 -5.232 1.00 90.69 88 TYR A N 1
ATOM 640 C CA . TYR A 1 88 ? -4.560 -7.268 -4.697 1.00 90.69 88 TYR A CA 1
ATOM 641 C C . TYR A 1 88 ? -5.702 -7.278 -3.684 1.00 90.69 88 TYR A C 1
ATOM 643 O O . TYR A 1 88 ? -6.667 -8.031 -3.815 1.00 90.69 88 TYR A O 1
ATOM 651 N N . VAL A 1 89 ? -5.623 -6.368 -2.713 1.00 91.75 89 VAL A N 1
ATOM 652 C CA . VAL A 1 89 ? -6.716 -6.050 -1.790 1.00 91.75 89 VAL A CA 1
ATOM 653 C C . VAL A 1 89 ? -7.163 -4.616 -2.031 1.00 91.75 89 VAL A C 1
ATOM 655 O O . VAL A 1 89 ? -6.346 -3.699 -2.133 1.00 91.75 89 VAL A O 1
ATOM 658 N N . LYS A 1 90 ? -8.477 -4.403 -2.099 1.00 89.75 90 LYS A N 1
ATOM 659 C CA . LYS A 1 90 ? -9.047 -3.064 -2.260 1.00 89.75 90 LYS A CA 1
ATOM 660 C C . LYS A 1 90 ? -8.927 -2.263 -0.960 1.00 89.75 90 LYS A C 1
ATOM 662 O O . LYS A 1 90 ? -9.565 -2.599 0.039 1.00 89.75 90 LYS A O 1
ATOM 667 N N . SER A 1 91 ? -8.159 -1.176 -0.995 1.00 87.56 91 SER A N 1
ATOM 668 C CA . SER A 1 91 ? -8.093 -0.213 0.106 1.00 87.56 91 SER A CA 1
ATOM 669 C C . SER A 1 91 ? -9.247 0.790 0.055 1.00 87.56 91 SER A C 1
ATOM 671 O O . SER A 1 91 ? -9.828 1.064 -1.000 1.00 87.56 91 SER A O 1
ATOM 673 N N . MET A 1 92 ? -9.567 1.387 1.200 1.00 80.50 92 MET A N 1
ATOM 674 C CA . MET A 1 92 ? -10.471 2.533 1.262 1.00 80.50 92 M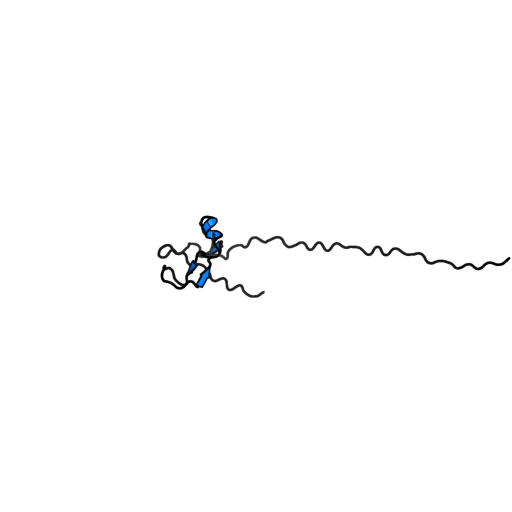ET A CA 1
ATOM 675 C C . MET A 1 92 ? -9.768 3.829 0.853 1.00 80.50 92 MET A C 1
ATOM 677 O O . MET A 1 92 ? -8.597 4.037 1.164 1.00 80.50 92 MET A O 1
ATOM 681 N N . ASN A 1 93 ? -10.513 4.742 0.226 1.00 71.69 93 ASN A N 1
ATOM 682 C CA . ASN A 1 93 ? -10.093 6.133 0.105 1.00 71.69 93 ASN A CA 1
ATOM 683 C C . ASN A 1 93 ? -10.561 6.896 1.352 1.00 71.69 93 ASN A C 1
ATOM 685 O O . ASN A 1 93 ? -11.755 7.158 1.515 1.00 71.69 93 ASN A O 1
ATOM 689 N N . PHE A 1 94 ? -9.628 7.244 2.235 1.00 58.34 94 PHE A N 1
ATOM 690 C CA . PHE A 1 94 ? -9.903 8.156 3.337 1.00 58.34 94 PHE A CA 1
ATOM 691 C C . PHE A 1 94 ? -9.895 9.590 2.813 1.00 58.34 94 PHE A C 1
ATOM 693 O O . PHE A 1 94 ? -8.922 10.324 2.971 1.00 58.34 94 PHE A O 1
ATOM 700 N N . ALA A 1 95 ? -11.008 10.022 2.222 1.00 55.97 95 ALA A N 1
ATOM 701 C CA . ALA A 1 95 ? -11.315 11.442 2.228 1.00 55.97 95 ALA A CA 1
ATOM 702 C C . ALA A 1 95 ? -11.545 11.826 3.697 1.00 55.97 95 ALA A C 1
ATOM 704 O O . ALA A 1 95 ? -12.642 11.649 4.231 1.00 55.97 95 ALA A O 1
ATOM 705 N N . PHE A 1 96 ? -10.484 12.249 4.390 1.00 48.25 96 PHE A N 1
ATOM 706 C CA . PHE A 1 96 ? -10.595 12.780 5.742 1.00 48.25 96 PHE A CA 1
ATOM 707 C C . PHE A 1 96 ? -11.630 13.902 5.701 1.00 48.25 96 PHE A C 1
ATOM 709 O O . PHE A 1 96 ? -11.458 14.883 4.977 1.00 48.25 96 PHE A O 1
ATOM 716 N N . LYS A 1 97 ? -12.737 13.741 6.431 1.00 41.34 97 LYS A N 1
ATOM 717 C CA . LYS A 1 97 ? -13.698 14.829 6.599 1.00 41.34 97 LYS A CA 1
ATOM 718 C C . LYS A 1 97 ? -12.932 15.986 7.259 1.00 41.34 97 LYS A C 1
ATOM 720 O O . LYS A 1 97 ? -12.360 15.746 8.325 1.00 41.34 97 LYS A O 1
ATOM 725 N N . PRO A 1 98 ? -12.880 17.190 6.662 1.00 43.03 98 PRO A N 1
ATOM 726 C CA . PRO A 1 98 ? -12.310 18.344 7.343 1.00 43.03 98 PRO A CA 1
ATOM 727 C C . PRO A 1 98 ? -13.089 18.558 8.643 1.00 43.03 98 PRO A C 1
ATOM 729 O O . PRO A 1 98 ? -14.325 18.559 8.623 1.00 43.03 98 PRO A O 1
ATOM 732 N N . GLY A 1 99 ? -12.364 18.626 9.758 1.00 42.34 99 GLY A N 1
ATOM 733 C CA . GLY A 1 99 ? -12.894 19.010 11.066 1.00 42.34 99 GLY A CA 1
ATOM 734 C C . GLY A 1 99 ? -12.903 20.517 11.227 1.00 42.34 99 GLY A C 1
ATOM 735 O O . GLY A 1 99 ? -11.997 21.160 10.651 1.00 42.34 99 GLY A O 1
#

Organism: NCBI:txid481145

Foldseek 3Di:
DDDDDDDDDDPDDPPPDPVPPPPPPVPDDPDDDDPQKDKDFDPDDPVQCPPPVRADFDFPDPDPPGDGPDRDDRIFMAGVVFDDDNNDTDGDDPPPDDD

Sequence (99 aa):
MFFRKLSFAAFAGMSLACVSSHALAAGPKPVKPLQGYKCLAIDAPDSVMMDFNNPIPLRSAPNDHAPVIAPASAILAVNDPEQLDNGYVKSMNFAFKPG

Solvent-accessible surface area (backbone atoms only — not comparable to full-atom values): 6942 Å² total; per-residue (Å²): 138,85,87,85,89,84,82,86,80,82,85,75,81,85,81,76,71,83,72,75,78,74,76,72,72,78,66,89,71,84,82,74,66,58,91,59,39,41,76,43,68,68,93,67,57,66,77,51,76,67,29,84,90,66,51,57,71,30,52,76,45,76,52,94,86,41,61,71,77,45,69,54,60,66,62,41,47,26,46,54,79,71,60,75,42,94,89,32,71,62,64,66,82,79,77,73,75,85,128

pLDDT: mean 74.59, std 18.26, range [36.16, 94.06]

Radius of gyration: 30.92 Å; Cα contacts (8 Å, |Δi|>4): 88; chains: 1; bounding box: 33×80×82 Å